Protein AF-A0A8X7VLI0-F1 (afdb_monomer_lite)

Structure (mmCIF, N/CA/C/O backbone):
data_AF-A0A8X7VLI0-F1
#
_entry.id   AF-A0A8X7VLI0-F1
#
loop_
_atom_site.group_PDB
_atom_site.id
_atom_site.type_symbol
_atom_site.label_atom_id
_atom_site.label_alt_id
_atom_site.label_comp_id
_atom_site.label_asym_id
_atom_site.label_entity_id
_atom_site.label_seq_id
_atom_site.pdbx_PDB_ins_code
_atom_site.Cartn_x
_atom_site.Cartn_y
_atom_site.Cartn_z
_atom_site.occupancy
_atom_site.B_iso_or_equiv
_atom_site.auth_seq_id
_atom_site.auth_comp_id
_atom_site.auth_asym_id
_atom_site.auth_atom_id
_atom_site.pdbx_PDB_model_num
ATOM 1 N N . MET A 1 1 ? -30.482 -14.494 -2.353 1.00 59.41 1 MET A N 1
ATOM 2 C CA . MET A 1 1 ? -30.316 -13.304 -1.490 1.00 59.41 1 MET A CA 1
ATOM 3 C C . MET A 1 1 ? -28.969 -13.351 -0.758 1.00 59.41 1 MET A C 1
ATOM 5 O O . MET A 1 1 ? -28.895 -13.995 0.275 1.00 59.41 1 MET A O 1
ATOM 9 N N . PRO A 1 2 ? -27.900 -12.736 -1.305 1.00 68.19 2 PRO A N 1
ATOM 10 C CA . PRO A 1 2 ? -26.635 -12.519 -0.583 1.00 68.19 2 PRO A CA 1
ATOM 11 C C . PRO A 1 2 ? -26.121 -11.060 -0.608 1.00 68.19 2 PRO A C 1
ATOM 13 O O . PRO A 1 2 ? -25.057 -10.767 -0.070 1.00 68.19 2 PRO A O 1
ATOM 16 N N . LYS A 1 3 ? -26.840 -10.125 -1.248 1.00 72.44 3 LYS A N 1
ATOM 17 C CA . LYS A 1 3 ? -26.331 -8.768 -1.534 1.00 72.44 3 LYS A CA 1
ATOM 18 C C . LYS A 1 3 ? -26.168 -7.874 -0.295 1.00 72.44 3 LYS A C 1
ATOM 20 O O . LYS A 1 3 ? -25.372 -6.945 -0.349 1.00 72.44 3 LYS A O 1
ATOM 25 N N . ASN A 1 4 ? -26.854 -8.181 0.808 1.00 79.25 4 ASN A N 1
ATOM 26 C CA . ASN A 1 4 ? -26.948 -7.296 1.976 1.00 79.25 4 ASN A CA 1
ATOM 27 C C . ASN A 1 4 ? -26.204 -7.827 3.217 1.00 79.25 4 ASN A C 1
ATOM 29 O O . ASN A 1 4 ? -26.393 -7.295 4.303 1.00 79.25 4 ASN A O 1
ATOM 33 N N . LEU A 1 5 ? -25.378 -8.875 3.090 1.00 80.06 5 LEU A N 1
ATOM 34 C CA . LEU A 1 5 ? -24.662 -9.449 4.243 1.00 80.06 5 LEU A CA 1
ATOM 35 C C . LEU A 1 5 ? -23.502 -8.585 4.752 1.00 80.06 5 LEU A C 1
ATOM 37 O O . LEU A 1 5 ? -23.064 -8.767 5.883 1.00 80.06 5 LEU A O 1
ATOM 41 N N . TRP A 1 6 ? -22.978 -7.679 3.924 1.00 86.94 6 TRP A N 1
ATOM 42 C CA . TRP A 1 6 ? -21.759 -6.940 4.237 1.00 86.94 6 TRP A CA 1
ATOM 43 C C . TRP A 1 6 ? -22.003 -5.438 4.217 1.00 86.94 6 TRP A C 1
ATOM 45 O O . TRP A 1 6 ? -22.282 -4.856 3.169 1.00 86.94 6 TRP A O 1
ATOM 55 N N . GLU A 1 7 ? -21.805 -4.805 5.367 1.00 85.69 7 GLU A N 1
ATOM 56 C CA . GLU A 1 7 ? -21.736 -3.354 5.471 1.00 85.69 7 GLU A CA 1
ATOM 57 C C . GLU A 1 7 ? -20.323 -2.868 5.111 1.00 85.69 7 GLU A C 1
ATOM 59 O O . GLU A 1 7 ? -19.313 -3.394 5.589 1.00 85.69 7 GLU A O 1
ATOM 64 N N . ARG A 1 8 ? -20.230 -1.859 4.238 1.00 89.25 8 ARG A N 1
ATOM 65 C CA . ARG A 1 8 ? -18.953 -1.252 3.838 1.00 89.25 8 ARG A CA 1
ATOM 66 C C . ARG A 1 8 ? -18.797 0.101 4.521 1.00 89.25 8 ARG A C 1
ATOM 68 O O . ARG A 1 8 ? -19.463 1.058 4.146 1.00 89.25 8 ARG A O 1
ATOM 75 N N . VAL A 1 9 ? -17.851 0.193 5.452 1.00 89.69 9 VAL A N 1
ATOM 76 C CA . VAL A 1 9 ? -17.500 1.448 6.133 1.00 89.69 9 VAL A CA 1
ATOM 77 C C . VAL A 1 9 ? -16.269 2.078 5.476 1.00 89.69 9 VAL A C 1
ATOM 79 O O . VAL A 1 9 ? -15.230 1.431 5.312 1.00 89.69 9 VAL A O 1
ATOM 82 N N . ASN A 1 10 ? -16.369 3.354 5.101 1.00 89.88 10 ASN A N 1
ATOM 83 C CA . ASN A 1 10 ? -15.249 4.103 4.533 1.00 89.88 10 ASN A CA 1
ATOM 84 C C . ASN A 1 10 ? -14.281 4.555 5.634 1.00 89.88 10 ASN A C 1
ATOM 86 O O . ASN A 1 10 ? -14.643 5.323 6.521 1.00 89.88 10 ASN A O 1
ATOM 90 N N . LEU A 1 11 ? -13.023 4.114 5.548 1.00 91.19 11 LEU A N 1
ATOM 91 C CA . LEU A 1 11 ? -11.974 4.516 6.485 1.00 91.19 11 LEU A CA 1
ATOM 92 C C . LEU A 1 11 ? -11.302 5.825 6.038 1.00 91.19 11 LEU A C 1
ATOM 94 O O . LEU A 1 11 ? -10.952 5.964 4.860 1.00 91.19 11 LEU A O 1
ATOM 98 N N . PRO A 1 12 ? -11.051 6.769 6.962 1.00 92.19 12 PRO A N 1
ATOM 99 C CA . PRO A 1 12 ? -10.369 8.014 6.642 1.00 92.19 12 PRO A CA 1
ATOM 100 C C . PRO A 1 12 ? -8.910 7.770 6.231 1.00 92.19 12 PRO A C 1
ATOM 102 O O . PRO A 1 12 ? -8.260 6.809 6.638 1.00 92.19 12 PRO A O 1
ATOM 105 N N . ARG A 1 13 ? -8.352 8.693 5.438 1.00 88.31 13 ARG A N 1
ATOM 106 C CA . ARG A 1 13 ? -6.963 8.604 4.950 1.00 88.31 13 ARG A CA 1
ATOM 107 C C . ARG A 1 13 ? -5.919 8.773 6.062 1.00 88.31 13 ARG A C 1
ATOM 109 O O . ARG A 1 13 ? -4.793 8.301 5.911 1.00 88.31 13 ARG A O 1
ATOM 116 N N . ASN A 1 14 ? -6.272 9.459 7.150 1.00 93.12 14 ASN A N 1
ATOM 117 C CA . ASN A 1 14 ? -5.404 9.620 8.313 1.00 93.12 14 ASN A CA 1
ATOM 118 C C . ASN A 1 14 ? -5.402 8.325 9.138 1.00 93.12 14 ASN A C 1
ATOM 120 O O . ASN A 1 14 ? -6.447 7.900 9.624 1.00 93.12 14 ASN A O 1
ATOM 124 N N . TYR A 1 15 ? -4.218 7.737 9.318 1.00 92.25 15 TYR A N 1
ATOM 125 C CA . TYR A 1 15 ? -4.034 6.468 10.019 1.00 92.25 15 TYR A CA 1
ATOM 126 C C . TYR A 1 15 ? -4.584 6.483 11.454 1.00 92.25 15 TYR A C 1
ATOM 128 O O . TYR A 1 15 ? -5.267 5.541 11.841 1.00 92.25 15 TYR A O 1
ATOM 136 N N . LYS A 1 16 ? -4.359 7.561 12.220 1.00 93.44 16 LYS A N 1
ATOM 137 C CA . LYS A 1 16 ? -4.849 7.661 13.608 1.00 93.44 16 LYS A CA 1
ATOM 138 C C . LYS A 1 16 ? -6.376 7.679 13.660 1.00 93.44 16 LYS A C 1
ATOM 140 O O . LY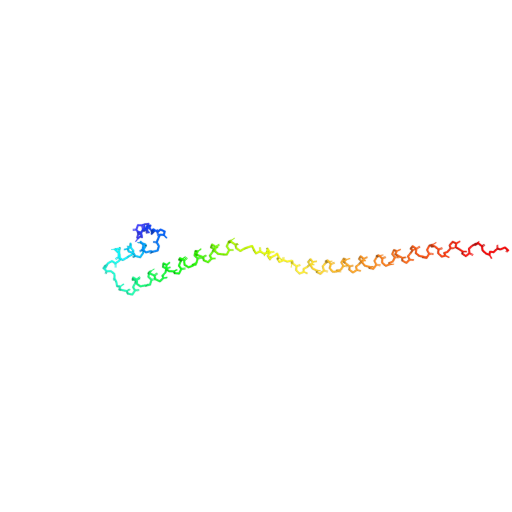S A 1 16 ? -6.977 6.857 14.338 1.00 93.44 16 LYS A O 1
ATOM 145 N N . LYS A 1 17 ? -6.993 8.532 12.837 1.00 94.50 17 LYS A N 1
ATOM 146 C CA . LYS A 1 17 ? -8.457 8.604 12.724 1.00 94.50 17 LYS A CA 1
ATOM 147 C C . LYS A 1 17 ? -9.056 7.270 12.268 1.00 94.50 17 LYS A C 1
ATOM 149 O O . LYS A 1 17 ? -10.118 6.892 12.733 1.00 94.50 17 LYS A O 1
ATOM 154 N N . ALA A 1 18 ? -8.373 6.541 11.384 1.00 94.44 18 ALA A N 1
ATOM 155 C CA . ALA A 1 18 ? -8.843 5.239 10.916 1.00 94.44 18 ALA A CA 1
ATOM 156 C C . ALA A 1 18 ? -8.815 4.175 12.022 1.00 94.44 18 ALA A C 1
ATOM 158 O O . ALA A 1 18 ? -9.728 3.357 12.081 1.00 94.44 18 ALA A O 1
ATOM 159 N N . LEU A 1 19 ? -7.809 4.200 12.904 1.00 93.44 19 LEU A N 1
ATOM 160 C CA . LEU A 1 19 ? -7.776 3.336 14.086 1.00 93.44 19 LEU A CA 1
ATOM 161 C C . LEU A 1 19 ? -8.927 3.654 15.043 1.00 93.44 19 LEU A C 1
ATOM 163 O O . LEU A 1 19 ? -9.632 2.737 15.447 1.00 93.44 19 LEU A O 1
ATOM 167 N N . GLU A 1 20 ? -9.172 4.935 15.324 1.00 93.81 20 GLU A N 1
ATOM 168 C CA . GLU A 1 20 ? -10.298 5.364 16.165 1.00 93.81 20 GLU A CA 1
ATOM 169 C C . GLU A 1 20 ? -11.649 4.927 15.582 1.00 93.81 20 GLU A C 1
ATOM 171 O O . GLU A 1 20 ? -12.522 4.470 16.313 1.00 93.81 20 GLU A O 1
ATOM 176 N N . THR A 1 21 ? -11.835 5.038 14.262 1.00 92.88 21 THR A N 1
ATOM 177 C CA . THR A 1 21 ? -13.042 4.546 13.583 1.00 92.88 21 THR A CA 1
ATOM 178 C C . THR A 1 21 ? -13.194 3.033 13.757 1.00 92.88 21 THR A C 1
ATOM 180 O O . THR A 1 21 ? -14.276 2.574 14.111 1.00 92.88 21 THR A O 1
ATOM 183 N N . ILE A 1 22 ? -12.123 2.254 13.565 1.00 92.06 22 ILE A N 1
ATOM 184 C CA . ILE A 1 22 ? -12.148 0.795 13.773 1.00 92.06 22 ILE A CA 1
ATOM 185 C C . ILE A 1 22 ? -12.527 0.465 15.219 1.00 92.06 22 ILE A C 1
ATOM 187 O O . ILE A 1 22 ? -13.379 -0.389 15.435 1.00 92.06 22 ILE A O 1
ATOM 191 N N . ASP A 1 23 ? -11.947 1.163 16.193 1.0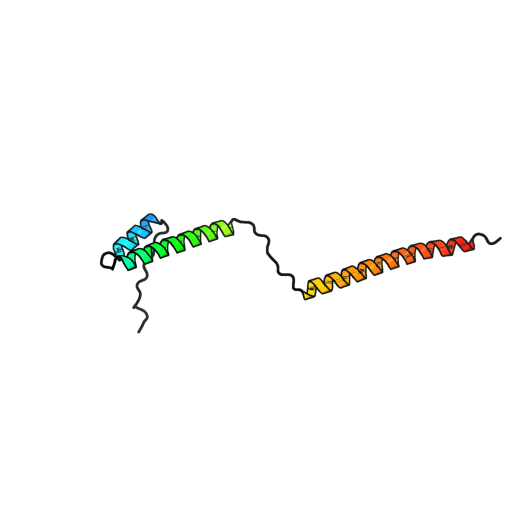0 91.06 23 ASP A N 1
ATOM 192 C CA . ASP A 1 23 ? -12.221 0.923 17.611 1.00 91.06 23 ASP A CA 1
ATOM 193 C C . ASP A 1 23 ? -13.671 1.240 17.995 1.00 91.06 23 ASP A C 1
ATOM 195 O O . ASP A 1 23 ? -14.283 0.487 18.750 1.00 91.06 23 ASP A O 1
ATOM 199 N N . LYS A 1 24 ? -14.260 2.291 17.410 1.00 91.94 24 LYS A N 1
ATOM 200 C CA . LYS A 1 24 ? -15.677 2.638 17.606 1.00 91.94 24 LYS A CA 1
ATOM 201 C C . LYS A 1 24 ? -16.623 1.592 17.015 1.00 91.94 24 LYS A C 1
ATOM 203 O O . LYS A 1 24 ? -17.568 1.184 17.681 1.00 91.94 24 LYS A O 1
ATOM 208 N N . HIS A 1 25 ? -16.374 1.144 15.783 1.00 90.69 25 HIS A N 1
ATOM 209 C CA . HIS A 1 25 ? -17.246 0.169 15.114 1.00 90.69 25 HIS A CA 1
ATOM 210 C C . HIS A 1 25 ? -17.105 -1.252 15.675 1.00 90.69 25 HIS A C 1
ATOM 212 O O . HIS A 1 25 ? -18.044 -2.038 15.584 1.00 90.69 25 HIS A O 1
ATOM 218 N N . LEU A 1 26 ? -15.947 -1.598 16.247 1.00 88.88 26 LEU A N 1
ATOM 219 C CA . LEU A 1 26 ? -15.668 -2.939 16.762 1.00 88.88 26 LEU A CA 1
ATOM 220 C C . LEU A 1 26 ? -15.678 -3.025 18.297 1.00 88.88 26 LEU A C 1
ATOM 222 O O . LEU A 1 26 ? -15.025 -3.899 18.865 1.00 88.88 26 LEU A O 1
ATOM 226 N N . LEU A 1 27 ? -16.438 -2.165 18.981 1.00 87.69 27 LEU A N 1
ATOM 227 C CA . LEU A 1 27 ? -16.448 -2.092 20.447 1.00 87.69 27 LEU A CA 1
ATOM 228 C C . LEU A 1 27 ? -16.770 -3.444 21.117 1.00 87.69 27 LEU A C 1
ATOM 230 O O . LEU A 1 27 ? -16.038 -3.886 22.002 1.00 87.69 27 LEU A O 1
ATOM 234 N N . CYS A 1 28 ? -17.819 -4.124 20.645 1.00 88.12 28 CYS A N 1
ATOM 235 C CA . CYS A 1 28 ? -18.327 -5.388 21.195 1.00 88.12 28 CYS A CA 1
ATOM 236 C C . CYS A 1 28 ? -17.635 -6.650 20.650 1.00 88.12 28 CYS A C 1
ATOM 238 O O . CYS A 1 28 ? -17.987 -7.763 21.035 1.00 88.12 28 CYS A O 1
ATOM 240 N N . TRP A 1 29 ? -16.661 -6.503 19.748 1.00 90.00 29 TRP A N 1
ATOM 241 C CA . TRP A 1 29 ? -15.996 -7.646 19.127 1.00 90.00 29 TRP A CA 1
ATOM 242 C C . TRP A 1 29 ? -14.846 -8.183 19.993 1.00 90.00 29 TRP A C 1
ATOM 244 O O . TRP A 1 29 ? -14.268 -7.447 20.794 1.00 90.00 29 TRP A O 1
ATOM 254 N N . PRO A 1 30 ? -14.441 -9.450 19.805 1.00 93.81 30 PRO A N 1
ATOM 255 C CA . PRO A 1 30 ? -13.250 -10.008 20.439 1.00 93.81 30 PRO A CA 1
ATOM 256 C C . PRO A 1 30 ? -11.968 -9.232 20.097 1.00 93.81 30 PRO A C 1
ATOM 258 O O . PRO A 1 30 ? -11.740 -8.851 18.944 1.00 93.81 30 PRO A O 1
ATOM 261 N N . GLU A 1 31 ? -11.076 -9.071 21.077 1.00 90.62 31 GLU A N 1
ATOM 262 C CA . GLU A 1 31 ? -9.838 -8.286 20.937 1.00 90.62 31 GLU A CA 1
ATOM 263 C C . GLU A 1 31 ? -8.898 -8.832 19.849 1.00 90.62 31 GLU A C 1
ATOM 265 O O . GLU A 1 31 ? -8.273 -8.072 19.109 1.00 90.62 31 GLU A O 1
ATOM 270 N N . LEU A 1 32 ? -8.874 -10.157 19.660 1.00 93.31 32 LEU A N 1
ATOM 271 C CA . LEU A 1 32 ? -8.107 -10.806 18.594 1.00 93.31 32 LEU A CA 1
ATOM 272 C C . LEU A 1 32 ? -8.514 -10.304 17.200 1.00 93.31 32 LEU A C 1
ATOM 274 O O . LEU A 1 32 ? -7.657 -10.080 16.341 1.00 93.31 32 LEU A O 1
ATOM 278 N N . LEU A 1 33 ? -9.817 -10.124 16.961 1.00 92.38 33 LEU A N 1
ATOM 279 C CA . LEU A 1 33 ? -10.324 -9.653 15.673 1.00 92.38 33 LEU A CA 1
ATOM 280 C C . LEU A 1 33 ? -9.985 -8.180 15.461 1.00 92.38 33 LEU A C 1
ATOM 282 O O . LEU A 1 33 ? -9.471 -7.828 14.395 1.00 92.38 33 LEU A O 1
ATOM 286 N N . LYS A 1 34 ? -10.169 -7.343 16.490 1.00 92.69 34 LYS A N 1
ATOM 287 C CA . LYS A 1 34 ? -9.747 -5.934 16.457 1.00 92.69 34 LYS A CA 1
ATOM 288 C C . LYS A 1 34 ? -8.266 -5.824 16.120 1.00 92.69 34 LYS A C 1
ATOM 290 O O . LYS A 1 34 ? -7.893 -5.098 15.199 1.00 92.69 34 LYS A O 1
ATOM 295 N N . HIS A 1 35 ? -7.427 -6.604 16.798 1.00 94.44 35 HIS A N 1
ATOM 296 C CA . HIS A 1 35 ? -5.989 -6.604 16.574 1.00 94.44 35 HIS A CA 1
ATOM 297 C C . HIS A 1 35 ? -5.627 -6.996 15.135 1.00 94.44 35 HIS A C 1
ATOM 299 O O . HIS A 1 35 ? -4.879 -6.277 14.473 1.00 94.44 35 HIS A O 1
ATOM 305 N N . LYS A 1 36 ? -6.208 -8.078 14.597 1.00 96.00 36 LYS A N 1
ATOM 306 C CA . LYS A 1 36 ? -5.980 -8.497 13.201 1.00 96.00 36 LYS A CA 1
ATOM 307 C C . LYS A 1 36 ? -6.414 -7.432 12.190 1.00 96.00 36 LYS A C 1
ATOM 309 O O . LYS A 1 36 ? -5.730 -7.211 11.189 1.00 96.00 36 LYS A O 1
ATOM 314 N N . ILE A 1 37 ? -7.517 -6.733 12.447 1.00 94.44 37 ILE A N 1
ATOM 315 C CA . ILE A 1 37 ? -7.999 -5.656 11.572 1.00 94.44 37 ILE A CA 1
ATOM 316 C C . ILE A 1 37 ? -7.060 -4.445 11.627 1.00 94.44 37 ILE A C 1
ATOM 318 O O . ILE A 1 37 ? -6.695 -3.915 10.572 1.00 94.44 37 ILE A O 1
ATOM 322 N N . LYS A 1 38 ? -6.576 -4.066 12.818 1.00 94.38 38 LYS A N 1
ATOM 323 C CA . LYS A 1 38 ? -5.537 -3.034 12.982 1.00 94.38 38 LYS A CA 1
ATOM 324 C C . LYS A 1 38 ? -4.251 -3.414 12.244 1.00 94.38 38 LYS A C 1
ATOM 326 O O . LYS A 1 38 ? -3.728 -2.611 11.474 1.00 94.38 38 LYS A O 1
ATOM 331 N N . GLN A 1 39 ? -3.785 -4.658 12.378 1.00 96.62 39 GLN A N 1
ATOM 332 C CA . GLN A 1 39 ? -2.626 -5.165 11.633 1.00 96.62 39 GLN A CA 1
ATOM 333 C C . GLN A 1 39 ? -2.830 -5.063 10.113 1.00 96.62 39 GLN A C 1
ATOM 335 O O . GLN A 1 39 ? -1.934 -4.621 9.386 1.00 96.62 39 GLN A O 1
ATOM 340 N N . ARG A 1 40 ? -4.021 -5.422 9.613 1.00 95.62 40 ARG A N 1
ATOM 341 C CA . ARG A 1 40 ? -4.362 -5.311 8.189 1.00 95.62 40 ARG A CA 1
ATOM 342 C C . ARG A 1 40 ? -4.329 -3.860 7.712 1.00 95.62 40 ARG A C 1
ATOM 344 O O . ARG A 1 40 ? -3.766 -3.594 6.647 1.00 95.62 40 ARG A O 1
ATOM 351 N N . LEU A 1 41 ? -4.863 -2.919 8.496 1.00 95.25 41 LEU A N 1
ATOM 352 C CA . LEU A 1 41 ? -4.785 -1.486 8.195 1.00 95.25 41 LEU A CA 1
ATOM 353 C C . LEU A 1 41 ? -3.325 -1.031 8.062 1.00 95.25 41 LEU A C 1
ATOM 355 O O . LEU A 1 41 ? -2.974 -0.353 7.088 1.00 95.25 41 LEU A O 1
ATOM 359 N N . THR A 1 42 ? -2.462 -1.441 8.994 1.00 96.38 42 THR A N 1
ATOM 360 C CA . THR A 1 42 ? -1.026 -1.136 8.964 1.00 96.38 42 THR A CA 1
ATOM 361 C C . THR A 1 42 ? -0.375 -1.680 7.702 1.00 96.38 42 THR A C 1
ATOM 363 O O . THR A 1 42 ? 0.276 -0.930 6.971 1.00 96.38 42 THR A O 1
ATOM 366 N N . LYS A 1 43 ? -0.610 -2.957 7.378 1.00 96.62 43 LYS A N 1
ATOM 367 C CA . LYS A 1 43 ? -0.045 -3.594 6.182 1.00 96.62 43 LYS A CA 1
ATOM 368 C C . LYS A 1 43 ? -0.483 -2.883 4.903 1.00 96.62 43 LYS A C 1
ATOM 370 O O . LYS A 1 43 ? 0.351 -2.579 4.054 1.00 96.62 43 LYS A O 1
ATOM 375 N N . MET A 1 44 ? -1.769 -2.559 4.773 1.00 95.75 44 MET A N 1
ATOM 376 C CA . MET A 1 44 ? -2.281 -1.821 3.615 1.00 95.75 44 MET A CA 1
ATOM 377 C C . MET A 1 44 ? -1.666 -0.422 3.505 1.00 95.75 44 MET A C 1
ATOM 379 O O . MET A 1 44 ? -1.337 0.032 2.409 1.00 95.75 44 MET A O 1
ATOM 383 N N . THR A 1 45 ? -1.487 0.270 4.630 1.00 95.12 45 THR A N 1
ATOM 384 C CA . THR A 1 45 ? -0.862 1.599 4.672 1.00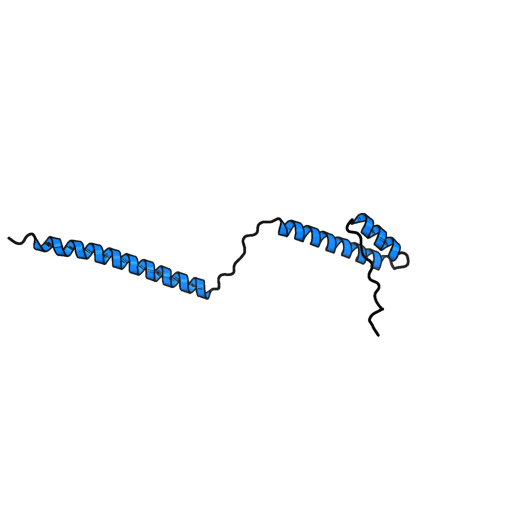 95.12 45 THR A CA 1
ATOM 385 C C . THR A 1 45 ? 0.604 1.532 4.245 1.00 95.12 45 THR A C 1
ATOM 387 O O . THR A 1 45 ? 1.025 2.301 3.381 1.00 95.12 45 THR A O 1
ATOM 390 N N . GLN A 1 46 ? 1.358 0.557 4.757 1.00 96.44 46 GLN A N 1
ATOM 391 C CA . GLN A 1 46 ? 2.740 0.297 4.352 1.00 96.44 46 GLN A CA 1
ATOM 392 C C . GLN A 1 46 ? 2.851 -0.011 2.857 1.00 96.44 46 GLN A C 1
ATOM 394 O O . GLN A 1 46 ? 3.716 0.548 2.184 1.00 96.44 46 GLN A O 1
ATOM 399 N N . VAL A 1 47 ? 1.961 -0.851 2.315 1.00 96.62 47 VAL A N 1
ATOM 400 C CA . VAL A 1 47 ? 1.923 -1.148 0.875 1.00 96.62 47 VAL A CA 1
ATOM 401 C C . VAL A 1 47 ? 1.699 0.131 0.072 1.00 96.62 47 VAL A C 1
ATOM 403 O O . VAL A 1 47 ? 2.461 0.397 -0.851 1.00 96.62 47 VAL A O 1
ATOM 406 N N . ARG A 1 48 ? 0.737 0.983 0.452 1.00 94.12 48 ARG A N 1
ATOM 407 C CA . ARG A 1 48 ? 0.510 2.273 -0.227 1.00 94.12 48 ARG A CA 1
ATOM 408 C C . ARG A 1 48 ? 1.741 3.178 -0.188 1.00 94.12 48 ARG A C 1
ATOM 410 O O . ARG A 1 48 ? 2.079 3.781 -1.203 1.00 94.12 48 ARG A O 1
ATOM 417 N N . ILE A 1 49 ? 2.425 3.263 0.954 1.00 94.69 49 ILE A N 1
ATOM 418 C CA . ILE A 1 49 ? 3.675 4.028 1.083 1.00 94.69 49 ILE A CA 1
ATOM 419 C C . ILE A 1 49 ? 4.750 3.444 0.160 1.00 94.69 49 ILE A C 1
ATOM 421 O O . ILE A 1 49 ? 5.400 4.190 -0.569 1.00 94.69 49 ILE A O 1
ATOM 425 N N . ARG A 1 50 ? 4.912 2.117 0.143 1.00 96.12 50 ARG A N 1
ATOM 426 C CA . ARG A 1 50 ? 5.878 1.425 -0.718 1.00 96.12 50 ARG A CA 1
ATOM 427 C C . ARG A 1 50 ? 5.591 1.669 -2.196 1.00 96.12 50 ARG A C 1
ATOM 429 O O . ARG A 1 50 ? 6.529 1.942 -2.931 1.00 96.12 50 ARG A O 1
ATOM 436 N N . MET A 1 51 ? 4.325 1.631 -2.612 1.00 94.06 51 MET A N 1
ATOM 437 C CA . MET A 1 51 ? 3.919 1.909 -3.994 1.00 94.06 51 MET A CA 1
ATOM 438 C C . MET A 1 51 ? 4.213 3.354 -4.399 1.00 94.06 51 MET A C 1
ATOM 440 O O . MET A 1 51 ? 4.727 3.578 -5.486 1.00 94.06 51 MET A O 1
ATOM 444 N N . ARG A 1 52 ? 3.975 4.334 -3.517 1.00 93.88 52 ARG A N 1
ATOM 445 C CA . ARG A 1 52 ? 4.354 5.735 -3.785 1.00 93.88 52 ARG A CA 1
ATOM 446 C C . ARG A 1 52 ? 5.865 5.896 -3.911 1.00 93.88 52 ARG A C 1
ATOM 448 O O . ARG A 1 52 ? 6.335 6.486 -4.872 1.00 93.88 52 ARG A O 1
ATOM 455 N N . LYS A 1 53 ? 6.628 5.313 -2.980 1.00 92.81 53 LYS A N 1
ATOM 456 C CA . LYS A 1 53 ? 8.099 5.298 -3.053 1.00 92.81 53 LYS A CA 1
ATOM 457 C C . LYS A 1 53 ? 8.600 4.604 -4.318 1.00 92.81 53 LYS A C 1
ATOM 459 O O . LYS A 1 53 ? 9.632 4.985 -4.844 1.00 92.81 53 LYS A O 1
ATOM 464 N N . LEU A 1 54 ? 7.899 3.572 -4.777 1.00 89.62 54 LEU A N 1
ATOM 465 C CA . LEU A 1 54 ? 8.225 2.847 -5.994 1.00 89.62 54 LEU A CA 1
ATOM 466 C C . LEU A 1 54 ? 7.935 3.677 -7.250 1.00 89.62 54 LEU A C 1
ATOM 468 O O . LEU A 1 54 ? 8.767 3.690 -8.145 1.00 89.62 54 LEU A O 1
ATOM 472 N N . ALA A 1 55 ? 6.809 4.388 -7.292 1.00 89.19 55 ALA A N 1
ATOM 473 C CA . ALA A 1 55 ? 6.441 5.255 -8.410 1.00 89.19 55 ALA A CA 1
ATOM 474 C C . ALA A 1 55 ? 7.390 6.454 -8.572 1.00 89.19 55 ALA A C 1
ATOM 476 O O . ALA A 1 55 ? 7.636 6.887 -9.688 1.00 89.19 55 ALA A O 1
ATOM 477 N N . LEU A 1 56 ? 7.945 6.966 -7.468 1.00 89.50 56 LEU A N 1
ATOM 478 C CA . LEU A 1 56 ? 8.941 8.044 -7.492 1.00 89.50 56 LEU A CA 1
ATOM 479 C C . LEU A 1 56 ? 10.333 7.580 -7.945 1.00 89.50 56 LEU A C 1
ATOM 481 O O . LEU A 1 56 ? 11.184 8.410 -8.246 1.00 89.50 56 LEU A O 1
ATOM 485 N N . LYS A 1 57 ? 10.601 6.270 -7.955 1.00 84.56 57 LYS A N 1
ATOM 486 C CA . LYS A 1 57 ? 11.883 5.741 -8.421 1.00 84.56 57 LYS A CA 1
ATOM 487 C C . LYS A 1 57 ? 11.838 5.600 -9.936 1.00 84.56 57 LYS A C 1
ATOM 489 O O . LYS A 1 57 ? 11.112 4.745 -10.440 1.00 84.56 57 LYS A O 1
ATOM 494 N N . THR A 1 58 ? 12.669 6.361 -10.640 1.00 75.62 58 THR A N 1
ATOM 495 C CA . THR A 1 58 ? 12.959 6.125 -12.057 1.00 75.62 58 THR A CA 1
ATOM 496 C C . THR A 1 58 ? 13.600 4.746 -12.178 1.00 75.62 58 THR A C 1
ATOM 498 O O . THR A 1 58 ? 14.731 4.532 -11.746 1.00 75.62 58 THR A O 1
ATOM 501 N N . ARG A 1 59 ? 12.840 3.768 -12.668 1.00 70.88 59 ARG A N 1
ATOM 502 C CA . ARG A 1 59 ? 13.355 2.438 -12.988 1.00 70.88 59 ARG A CA 1
ATOM 503 C C . ARG A 1 59 ? 13.514 2.352 -14.489 1.00 70.88 59 ARG A C 1
ATOM 505 O O . ARG A 1 59 ? 12.567 2.646 -15.216 1.00 70.88 59 ARG A O 1
ATOM 512 N N . GLU A 1 60 ? 14.681 1.909 -14.932 1.00 73.19 60 GLU A N 1
ATOM 513 C CA . GLU A 1 60 ? 14.862 1.495 -16.315 1.00 73.19 60 GLU A CA 1
ATOM 514 C C . GLU A 1 60 ? 13.843 0.398 -16.628 1.00 73.19 60 GLU A C 1
ATOM 516 O O . GLU A 1 60 ? 13.625 -0.534 -15.842 1.00 73.19 60 GLU A O 1
ATOM 521 N N . LYS A 1 61 ? 13.148 0.548 -17.755 1.00 74.12 61 LYS A N 1
ATOM 522 C CA . LYS A 1 61 ? 12.193 -0.450 -18.217 1.00 74.12 61 LYS A CA 1
ATOM 523 C C . LYS A 1 61 ? 12.998 -1.696 -18.561 1.00 74.12 61 LYS A C 1
ATOM 525 O O . LYS A 1 61 ? 13.663 -1.726 -19.591 1.00 74.12 61 LYS A O 1
ATOM 530 N N . ILE A 1 62 ? 12.927 -2.717 -17.708 1.00 71.50 62 ILE A N 1
ATOM 531 C CA . ILE A 1 62 ? 13.518 -4.026 -17.994 1.00 71.50 62 ILE A CA 1
ATOM 532 C C . ILE A 1 62 ? 12.719 -4.622 -19.158 1.00 71.50 62 ILE A C 1
ATOM 534 O O . ILE A 1 62 ? 11.685 -5.261 -18.971 1.00 71.50 62 ILE A O 1
ATOM 538 N N . MET A 1 63 ? 13.151 -4.323 -20.381 1.00 72.06 63 MET A N 1
ATOM 539 C CA . MET A 1 63 ? 12.636 -4.940 -21.592 1.00 72.06 63 MET A CA 1
ATOM 540 C C . MET A 1 63 ? 13.323 -6.294 -21.708 1.00 72.06 63 MET A C 1
ATOM 542 O O . MET A 1 63 ? 14.542 -6.376 -21.833 1.00 72.06 63 MET A O 1
ATOM 546 N N . THR A 1 64 ? 12.552 -7.374 -21.639 1.00 72.25 64 THR A N 1
ATOM 547 C CA . THR A 1 64 ? 13.082 -8.706 -21.920 1.00 72.25 64 THR A CA 1
ATOM 548 C C . THR A 1 64 ? 13.304 -8.817 -23.424 1.00 72.25 64 THR A C 1
ATOM 550 O O . THR A 1 64 ? 12.338 -8.949 -24.177 1.00 72.25 64 THR A O 1
ATOM 553 N N . THR A 1 65 ? 14.555 -8.752 -23.878 1.00 73.12 65 THR A N 1
ATOM 554 C CA . THR A 1 65 ? 14.890 -9.082 -25.266 1.00 73.12 65 THR A CA 1
ATOM 555 C C . THR A 1 65 ? 14.721 -10.592 -25.457 1.00 73.12 65 THR A C 1
ATOM 557 O O . THR A 1 65 ? 15.298 -11.390 -24.709 1.00 73.12 65 THR A O 1
ATOM 560 N N . PRO A 1 66 ? 13.882 -11.045 -26.404 1.00 79.38 66 PRO A N 1
ATOM 561 C CA . PRO A 1 66 ? 13.681 -12.469 -26.610 1.00 79.38 66 PRO A CA 1
ATOM 562 C C . PRO A 1 66 ? 14.985 -13.097 -27.118 1.00 79.38 66 PRO A C 1
ATOM 564 O O . PRO A 1 66 ? 15.649 -12.575 -28.011 1.00 79.38 66 PRO A O 1
ATOM 567 N N . ARG A 1 67 ? 15.343 -14.270 -26.580 1.00 77.19 67 ARG A N 1
ATOM 568 C CA . ARG A 1 67 ? 16.601 -14.979 -26.904 1.00 77.19 67 ARG A CA 1
ATOM 569 C C . ARG A 1 67 ? 16.851 -15.168 -28.405 1.00 77.19 67 ARG A C 1
ATOM 571 O O . ARG A 1 67 ? 18.001 -15.221 -28.837 1.00 77.19 67 ARG A O 1
ATOM 578 N N . ARG A 1 68 ? 15.782 -15.296 -29.197 1.00 79.94 68 ARG A N 1
ATOM 579 C CA . ARG A 1 68 ? 15.858 -15.458 -30.656 1.00 79.94 68 ARG A CA 1
ATOM 580 C C . ARG A 1 68 ? 16.432 -14.220 -31.341 1.00 79.94 68 ARG A C 1
ATOM 582 O O . ARG A 1 68 ? 17.232 -14.380 -32.257 1.00 79.94 68 ARG A O 1
ATOM 589 N N . ASP A 1 69 ? 16.075 -13.028 -30.871 1.00 80.75 69 ASP A N 1
ATOM 590 C CA . ASP A 1 69 ? 16.554 -11.775 -31.452 1.00 80.75 69 ASP A CA 1
ATOM 591 C C . ASP A 1 69 ? 18.018 -11.540 -31.097 1.00 80.75 69 ASP A C 1
ATOM 593 O O . ASP A 1 69 ? 18.798 -11.229 -31.985 1.00 80.75 69 ASP A O 1
ATOM 597 N N . ILE A 1 70 ? 18.437 -11.860 -29.868 1.00 82.25 70 ILE A N 1
ATOM 598 C CA . ILE A 1 70 ? 19.855 -11.812 -29.461 1.00 82.25 70 ILE A CA 1
ATOM 599 C C . ILE A 1 70 ? 20.726 -12.677 -30.389 1.00 82.25 70 ILE A C 1
ATOM 601 O O . ILE A 1 70 ? 21.742 -12.224 -30.909 1.00 82.25 70 ILE A O 1
ATOM 605 N N . LYS A 1 71 ? 20.306 -13.924 -30.647 1.00 83.50 71 LYS A N 1
ATOM 606 C CA . LYS A 1 71 ? 21.040 -14.857 -31.523 1.00 83.50 71 LYS A CA 1
ATOM 607 C C . LYS A 1 71 ? 21.021 -14.429 -32.995 1.00 83.50 71 LYS A C 1
ATOM 609 O O . LYS A 1 71 ? 21.902 -14.810 -33.764 1.00 83.50 71 LYS A O 1
ATOM 614 N N . ARG A 1 72 ? 19.988 -13.699 -33.419 1.00 88.31 72 ARG A N 1
ATOM 615 C CA . ARG A 1 72 ? 19.880 -13.164 -34.779 1.00 88.31 72 ARG A CA 1
ATOM 616 C C . ARG A 1 72 ? 20.788 -11.949 -34.950 1.00 88.31 72 ARG A C 1
ATOM 618 O O . ARG A 1 72 ? 21.501 -11.889 -35.947 1.00 88.31 72 ARG A O 1
ATOM 625 N N . GLU A 1 73 ? 20.790 -11.042 -33.979 1.00 86.12 73 GLU A N 1
ATOM 626 C CA . GLU A 1 73 ? 21.642 -9.853 -33.958 1.00 86.12 73 GLU A CA 1
ATOM 627 C C . GLU A 1 73 ? 23.123 -10.245 -33.963 1.00 86.12 73 GLU A C 1
ATOM 629 O O . GLU A 1 73 ? 23.879 -9.731 -34.779 1.00 86.12 73 GLU A O 1
ATOM 634 N N . SER A 1 74 ? 23.520 -11.250 -33.168 1.00 86.50 74 SER A N 1
ATOM 635 C CA . SER A 1 74 ? 24.907 -11.739 -33.149 1.00 86.50 74 SER A CA 1
ATOM 636 C C . SER A 1 74 ? 25.350 -12.284 -34.511 1.00 86.50 74 SER A C 1
ATOM 638 O O . SER A 1 74 ? 26.407 -11.923 -35.018 1.00 86.50 74 SER A O 1
ATOM 640 N N . ARG A 1 75 ? 24.500 -13.085 -35.170 1.00 88.94 75 ARG A N 1
ATOM 641 C CA . ARG A 1 75 ? 24.783 -13.624 -36.510 1.00 88.94 75 ARG A CA 1
ATOM 642 C C . ARG A 1 75 ? 24.855 -12.538 -37.576 1.00 88.94 75 ARG A C 1
ATOM 644 O O . ARG A 1 75 ? 25.632 -12.671 -38.517 1.00 88.94 75 ARG A O 1
ATOM 651 N N . ARG A 1 76 ? 24.025 -11.494 -37.475 1.00 90.12 76 ARG A N 1
ATOM 652 C CA . ARG A 1 76 ? 24.097 -10.341 -38.383 1.00 90.12 76 ARG A CA 1
ATOM 653 C C . ARG A 1 76 ? 25.376 -9.547 -38.158 1.00 90.12 76 ARG A C 1
ATOM 655 O O . ARG A 1 76 ? 26.028 -9.222 -39.140 1.00 90.12 76 ARG A O 1
ATOM 662 N N . ALA A 1 77 ? 25.753 -9.309 -36.903 1.00 87.94 77 ALA A N 1
ATOM 663 C CA . ALA A 1 77 ? 26.990 -8.619 -36.558 1.00 87.94 77 ALA A CA 1
ATOM 664 C C . ALA A 1 77 ? 28.217 -9.374 -37.097 1.00 87.94 77 ALA A C 1
ATOM 666 O O . ALA A 1 77 ? 29.042 -8.786 -37.785 1.00 87.94 77 ALA A O 1
ATOM 667 N N . GLU A 1 78 ? 28.288 -10.694 -36.895 1.00 88.62 78 GLU A N 1
ATOM 668 C CA . GLU A 1 78 ? 29.359 -11.538 -37.446 1.00 88.62 78 GLU A CA 1
ATOM 669 C C . GLU A 1 78 ? 29.436 -11.469 -38.979 1.00 88.62 78 GLU A C 1
ATOM 671 O O . GLU A 1 78 ? 30.526 -11.411 -39.546 1.00 88.62 78 GLU A O 1
ATOM 676 N N . LYS A 1 79 ? 28.285 -11.472 -39.668 1.00 88.56 79 LYS A N 1
ATOM 677 C CA . LYS A 1 79 ? 28.237 -11.332 -41.130 1.00 88.56 79 LYS A CA 1
ATOM 678 C C . LYS A 1 79 ? 28.668 -9.942 -41.594 1.00 88.56 79 LYS A C 1
ATOM 680 O O . LYS A 1 79 ? 29.403 -9.859 -42.567 1.00 88.56 79 LYS A O 1
ATOM 685 N N . ALA A 1 80 ? 28.239 -8.885 -40.908 1.00 90.94 80 ALA A N 1
ATOM 686 C CA . ALA A 1 80 ? 28.607 -7.511 -41.235 1.00 90.94 80 ALA A CA 1
ATOM 687 C C . ALA A 1 80 ? 30.113 -7.276 -41.061 1.00 90.94 80 ALA A C 1
ATOM 689 O O . ALA A 1 80 ? 30.735 -6.693 -41.937 1.00 90.94 80 ALA A O 1
ATOM 690 N N . VAL A 1 81 ? 30.713 -7.802 -39.987 1.00 87.81 81 VAL A N 1
ATOM 691 C CA . VAL A 1 81 ? 32.169 -7.739 -39.774 1.00 87.81 81 VAL A CA 1
ATOM 692 C C . VAL A 1 81 ? 32.914 -8.457 -40.898 1.00 87.81 81 VAL A C 1
ATOM 694 O O . VAL A 1 81 ? 33.867 -7.914 -41.442 1.00 87.81 81 VAL A O 1
ATOM 697 N N . LYS A 1 82 ? 32.467 -9.658 -41.285 1.00 86.31 82 LYS A N 1
ATOM 698 C CA . LYS A 1 82 ? 33.086 -10.401 -42.392 1.00 86.31 82 LYS A CA 1
ATOM 699 C C . LYS A 1 82 ? 32.953 -9.676 -43.731 1.00 86.31 82 LYS A C 1
ATOM 701 O O . LYS A 1 82 ? 33.929 -9.624 -44.464 1.00 86.31 82 LYS A O 1
ATOM 706 N N . ALA A 1 83 ? 31.779 -9.121 -44.031 1.00 84.75 83 ALA A N 1
ATOM 707 C CA . ALA A 1 83 ? 31.557 -8.341 -45.246 1.00 84.75 83 ALA A CA 1
ATOM 708 C C . ALA A 1 83 ? 32.446 -7.090 -45.277 1.00 84.75 83 ALA A C 1
ATOM 710 O O . ALA A 1 83 ? 33.145 -6.884 -46.254 1.00 84.75 83 ALA A O 1
ATOM 711 N N . ALA A 1 84 ? 32.527 -6.339 -44.175 1.00 84.44 84 ALA A N 1
ATOM 712 C CA . ALA A 1 84 ? 33.386 -5.159 -44.091 1.00 84.44 84 ALA A CA 1
ATOM 713 C C . ALA A 1 84 ? 34.874 -5.491 -44.297 1.00 84.44 84 ALA A C 1
ATOM 715 O O . ALA A 1 84 ? 35.584 -4.733 -44.946 1.00 84.44 84 ALA A O 1
ATOM 716 N N . VAL A 1 85 ? 35.353 -6.628 -43.775 1.00 81.44 85 VAL A N 1
ATOM 717 C CA . VAL A 1 85 ? 36.730 -7.084 -44.030 1.00 81.44 85 VAL A CA 1
ATOM 718 C C . VAL A 1 85 ? 36.932 -7.405 -45.512 1.00 81.44 85 VAL A C 1
ATOM 720 O O . VAL A 1 85 ? 37.925 -6.962 -46.081 1.00 81.44 85 VAL A O 1
ATOM 723 N N . LEU A 1 86 ? 35.995 -8.117 -46.141 1.00 75.56 86 LEU A N 1
ATOM 724 C CA . LEU A 1 86 ? 36.071 -8.440 -47.569 1.00 75.56 86 LEU A CA 1
ATOM 725 C C . LEU A 1 86 ? 36.047 -7.177 -48.442 1.00 75.56 86 LEU A C 1
ATOM 727 O O . LEU A 1 86 ? 36.920 -7.017 -49.289 1.00 75.56 86 LEU A O 1
ATOM 731 N N . ASP A 1 87 ? 35.156 -6.229 -48.148 1.00 71.56 87 ASP A N 1
ATOM 732 C CA . ASP A 1 87 ? 35.095 -4.942 -48.846 1.00 71.56 87 ASP A CA 1
ATOM 733 C C . ASP A 1 87 ? 36.439 -4.195 -48.727 1.00 71.56 87 ASP A C 1
ATOM 735 O O . ASP A 1 87 ? 36.983 -3.712 -49.718 1.00 71.56 87 ASP A O 1
ATOM 739 N N . THR A 1 88 ? 37.058 -4.158 -47.536 1.00 72.50 88 THR A N 1
ATOM 740 C CA . THR A 1 88 ? 38.383 -3.527 -47.375 1.00 72.50 88 THR A CA 1
ATOM 741 C C . THR A 1 88 ? 39.495 -4.240 -48.147 1.00 72.50 88 THR A C 1
ATOM 743 O O . THR A 1 88 ? 40.382 -3.574 -48.678 1.00 72.50 88 THR A O 1
ATOM 746 N N . THR A 1 89 ? 39.468 -5.573 -48.240 1.00 68.19 89 THR A N 1
ATOM 747 C CA . THR A 1 89 ? 40.476 -6.328 -49.000 1.00 68.19 89 THR A CA 1
ATOM 748 C C . THR A 1 89 ? 40.294 -6.175 -50.507 1.00 68.19 89 TH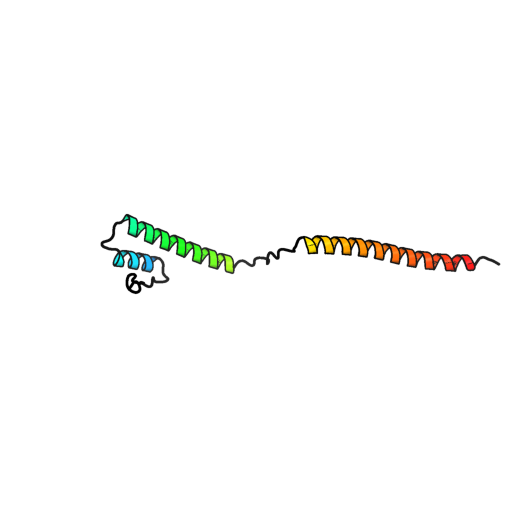R A C 1
ATOM 75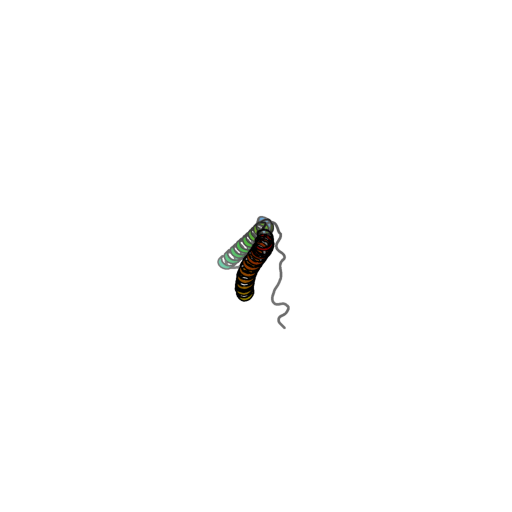0 O O . THR A 1 89 ? 41.282 -6.054 -51.235 1.00 68.19 89 THR A O 1
ATOM 753 N N . ASP A 1 90 ? 39.050 -6.106 -50.976 1.00 59.84 90 ASP A N 1
ATOM 754 C CA . ASP A 1 90 ? 38.720 -5.914 -52.387 1.00 59.84 90 ASP A CA 1
ATOM 755 C C . ASP A 1 90 ? 39.148 -4.512 -52.858 1.00 59.84 90 ASP A C 1
ATOM 757 O O . ASP A 1 90 ? 39.756 -4.371 -53.918 1.00 59.84 90 ASP A O 1
ATOM 761 N N . HIS A 1 91 ? 38.966 -3.480 -52.024 1.00 59.19 91 HIS A N 1
ATOM 762 C CA . HIS A 1 91 ? 39.441 -2.122 -52.320 1.00 59.19 91 HIS A CA 1
ATOM 763 C C . HIS A 1 91 ? 40.978 -1.993 -52.360 1.00 59.19 91 HIS A C 1
ATOM 765 O O . HIS A 1 91 ? 41.515 -1.254 -53.188 1.00 59.19 91 HIS A O 1
ATOM 771 N N . VAL A 1 92 ? 41.712 -2.720 -51.507 1.00 58.66 92 VAL A N 1
ATOM 772 C CA . VAL A 1 92 ? 43.191 -2.697 -51.484 1.00 58.66 92 VAL A CA 1
ATOM 773 C C . VAL A 1 92 ? 43.791 -3.455 -52.677 1.00 58.66 92 VAL A C 1
ATOM 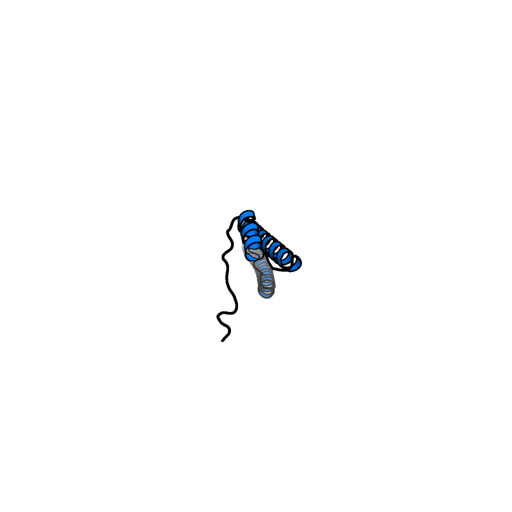775 O O . VAL A 1 92 ? 44.794 -3.029 -53.248 1.00 58.66 92 VAL A O 1
ATOM 778 N N . THR A 1 93 ? 43.166 -4.552 -53.104 1.00 55.69 93 THR A N 1
ATOM 779 C CA . THR A 1 93 ? 43.650 -5.368 -54.233 1.00 55.69 93 THR A CA 1
ATOM 780 C C . THR A 1 93 ? 43.343 -4.748 -55.597 1.00 55.69 93 THR A C 1
ATOM 782 O O . THR A 1 93 ? 44.162 -4.874 -56.514 1.00 55.69 93 THR A O 1
ATOM 785 N N . SER A 1 94 ? 42.247 -3.988 -55.721 1.00 55.16 94 SER A N 1
ATOM 786 C CA . SER A 1 94 ? 41.988 -3.167 -56.911 1.00 55.16 94 SER A CA 1
ATOM 787 C C . SER A 1 94 ? 43.026 -2.057 -57.119 1.00 55.16 94 SER A C 1
ATOM 789 O O . SER A 1 94 ? 43.314 -1.718 -58.259 1.00 55.16 94 SER A O 1
ATOM 791 N N . GLY A 1 95 ? 43.652 -1.541 -56.052 1.00 51.66 95 GLY A N 1
ATOM 792 C CA . GLY A 1 95 ? 44.726 -0.543 -56.161 1.00 51.66 95 GLY A CA 1
ATOM 793 C C . GLY A 1 95 ? 46.089 -1.124 -56.561 1.00 51.66 95 GLY A C 1
ATOM 794 O O . GLY A 1 95 ? 46.876 -0.448 -57.211 1.00 51.66 95 GLY A O 1
ATOM 795 N N . SER A 1 96 ? 46.366 -2.390 -56.225 1.00 49.97 96 SER A N 1
ATOM 796 C CA . SER A 1 96 ? 47.660 -3.034 -56.514 1.00 49.97 96 SER A CA 1
ATOM 797 C C . SER A 1 96 ? 47.764 -3.606 -57.934 1.00 49.97 96 SER A C 1
ATOM 799 O O . SER A 1 96 ? 48.875 -3.822 -58.421 1.00 49.97 96 SER A O 1
ATOM 801 N N . SER A 1 97 ? 46.635 -3.873 -58.601 1.00 51.97 97 SER A N 1
ATOM 802 C CA . SER A 1 97 ? 46.631 -4.446 -59.958 1.00 51.97 97 SER A CA 1
ATOM 803 C C . SER A 1 97 ? 46.859 -3.397 -61.056 1.00 51.97 97 SER A C 1
ATOM 805 O O . SER A 1 97 ? 47.358 -3.746 -62.125 1.00 51.97 97 SER A O 1
ATOM 807 N N . ASP A 1 98 ? 46.568 -2.119 -60.791 1.00 48.50 98 ASP A N 1
ATOM 808 C CA . ASP A 1 98 ? 46.805 -1.021 -61.743 1.00 48.50 98 ASP A CA 1
ATOM 809 C C . ASP A 1 98 ? 48.268 -0.533 -61.761 1.00 48.50 98 ASP A C 1
ATOM 811 O O . ASP A 1 98 ? 48.727 0.012 -62.765 1.00 48.50 98 ASP A O 1
ATOM 815 N N . GLU A 1 99 ? 49.053 -0.786 -60.708 1.00 50.62 99 GLU A N 1
ATOM 816 C CA . GLU A 1 99 ? 50.436 -0.288 -60.603 1.00 50.62 99 GLU A CA 1
ATOM 817 C C . GLU A 1 99 ? 51.462 -1.174 -61.342 1.00 50.62 99 GLU A C 1
ATOM 819 O O . GLU A 1 99 ? 52.478 -0.688 -61.840 1.00 50.62 99 GLU A O 1
ATOM 824 N N . SER A 1 100 ? 51.172 -2.469 -61.525 1.00 54.25 100 SER A N 1
ATOM 825 C CA . SER A 1 100 ? 52.072 -3.408 -62.226 1.00 54.25 100 SER A CA 1
ATOM 826 C C . SER A 1 100 ? 52.059 -3.275 -63.757 1.00 54.25 100 SER A C 1
ATOM 828 O O . SER A 1 100 ? 52.866 -3.911 -64.434 1.00 54.25 100 SER A O 1
ATOM 830 N N . LYS A 1 101 ? 51.180 -2.443 -64.336 1.00 52.38 101 LYS A N 1
ATOM 831 C CA . LYS A 1 101 ? 51.116 -2.210 -65.792 1.00 52.38 101 LYS A CA 1
ATOM 832 C C . LYS A 1 101 ? 51.962 -1.017 -66.268 1.00 52.38 101 LYS A C 1
ATOM 834 O O . LYS A 1 101 ? 52.074 -0.807 -67.471 1.00 52.38 101 LYS A O 1
ATOM 839 N N . MET A 1 102 ? 52.588 -0.268 -65.354 1.00 53.38 102 MET A N 1
ATOM 840 C CA . MET A 1 102 ? 53.345 0.958 -65.666 1.00 53.38 102 MET A CA 1
ATOM 841 C C . MET A 1 102 ? 54.878 0.789 -65.734 1.00 53.38 102 MET A C 1
ATOM 843 O O . MET A 1 102 ? 55.577 1.768 -65.973 1.00 53.38 102 MET A O 1
ATOM 847 N N . GLN A 1 103 ? 55.428 -0.420 -65.554 1.00 51.91 103 GLN A N 1
ATOM 848 C CA . GLN A 1 103 ? 56.888 -0.674 -65.565 1.00 51.91 103 GLN A CA 1
ATOM 849 C C . GLN A 1 103 ? 57.345 -1.664 -66.649 1.00 51.91 103 GLN A C 1
ATOM 851 O O . GLN A 1 103 ? 58.389 -2.300 -66.530 1.00 51.91 103 GLN A O 1
ATOM 856 N N . GLY A 1 104 ? 56.566 -1.797 -67.722 1.00 54.62 104 GLY A N 1
ATOM 857 C CA . GLY A 1 104 ? 56.963 -2.535 -68.919 1.00 54.62 104 GLY A CA 1
ATOM 858 C C . GLY A 1 104 ? 57.246 -1.594 -70.083 1.00 54.62 104 GLY A C 1
ATOM 859 O O . GLY A 1 104 ? 56.384 -1.463 -70.945 1.00 54.62 104 GLY A O 1
ATOM 860 N N . HIS A 1 105 ? 58.416 -0.951 -70.090 1.00 41.28 105 HIS A N 1
ATOM 861 C CA . HIS A 1 105 ? 59.092 -0.419 -71.279 1.00 41.28 105 HIS A CA 1
ATOM 862 C C . HIS A 1 105 ? 60.584 -0.232 -71.009 1.00 41.28 105 HIS A C 1
ATOM 864 O O . HIS A 1 105 ? 60.921 0.265 -69.911 1.00 41.28 105 HIS A O 1
#

Foldseek 3Di:
DCPPPDDDDDADPDLVSSLVVLCVVCVPPDPVVNVVVNVVSVVVNVVVVVVVVVVPDDDDPPDPDPPVVVVVVVVVVVVVVVVVVVVVVVVVVVVVVVVVVPPDD

InterPro domains:
  IPR029004 Ribosomal eL28/Mak16 [PF01778] (1-46)

pLDDT: mean 81.8, std 14.55, range [41.28, 96.62]

Organism: Brassica carinata (NCBI:txid52824)

Radius of gyration: 36.81 Å; chains: 1; bounding box: 89×25×92 Å

Sequence (105 aa):
MPKNLWERVNLPRNYKKALETIDKHLLCWPELLKHKIKQRLTKMTQVRIRMRKLALKTREKIMTTPRRDIKRESRRAEKAVKAAVLDTTDHVTSGSSDESKMQGH

Secondary structure (DSSP, 8-state):
--TTS---PPPPSSHHHHHHHHHHHTTTS-HHHHHHHHHHHHHHHHHHHHHHHHHTS---------HHHHHHHHHHHHHHHHHHHHHHHHHHHHHHHTGGGSS--